Protein AF-A0A3D5CF45-F1 (afdb_monomer_lite)

Radius of gyration: 14.02 Å; chains: 1; bounding box: 24×30×37 Å

Secondary structure (DSSP, 8-state):
---TTSTT-EEEEEE-SS-SSS-HHHHHHHHHHHHTTT-EEEEEEGGGGT--S--S-TTTSTTHHHHHHHHHHHHHHHPPPP-

Structure (mmCIF, N/CA/C/O backbone):
data_AF-A0A3D5CF45-F1
#
_entry.id   AF-A0A3D5CF45-F1
#
loop_
_atom_site.group_PDB
_atom_site.id
_atom_site.type_symbol
_atom_site.label_atom_id
_atom_site.label_alt_id
_atom_s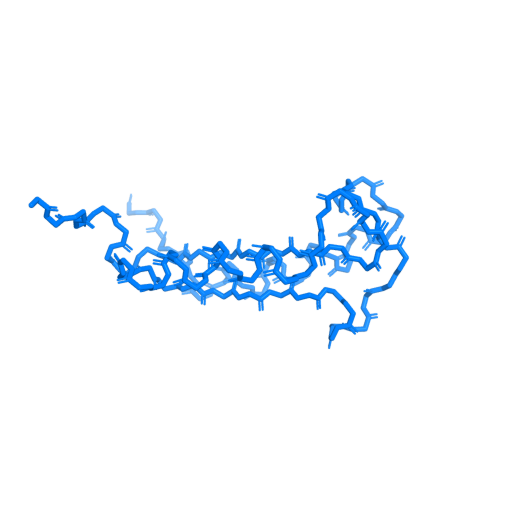ite.label_comp_id
_atom_site.label_asym_id
_atom_site.label_entity_id
_atom_site.label_seq_id
_atom_site.pdbx_PDB_ins_code
_atom_site.Cartn_x
_atom_site.Cartn_y
_atom_site.Cartn_z
_atom_site.occupancy
_atom_site.B_iso_or_equiv
_atom_site.auth_seq_id
_atom_site.auth_comp_id
_atom_site.auth_asym_id
_atom_site.auth_atom_id
_atom_site.pdbx_PDB_model_num
ATOM 1 N N . ILE A 1 1 ? -5.851 -16.745 25.042 1.00 43.72 1 ILE A N 1
ATOM 2 C CA . ILE A 1 1 ? -5.345 -15.357 25.113 1.00 43.72 1 ILE A CA 1
ATOM 3 C C . ILE A 1 1 ? -5.589 -14.806 23.721 1.00 43.72 1 ILE A C 1
ATOM 5 O O . ILE A 1 1 ? -4.976 -15.306 22.794 1.00 43.72 1 ILE A O 1
ATOM 9 N N . GLY A 1 2 ? -6.650 -14.017 23.551 1.00 49.47 2 GLY A N 1
ATOM 10 C CA . GLY A 1 2 ? -6.997 -13.429 22.256 1.00 49.47 2 GLY A CA 1
ATOM 11 C C . GLY A 1 2 ? -6.369 -12.048 22.195 1.00 49.47 2 GLY A C 1
ATOM 12 O O . GLY A 1 2 ? -6.643 -11.241 23.086 1.00 49.47 2 GLY A O 1
ATOM 13 N N . ASP A 1 3 ? -5.503 -11.815 21.215 1.00 57.72 3 ASP A N 1
ATOM 14 C CA . ASP A 1 3 ? -4.811 -10.541 21.022 1.00 57.72 3 ASP A CA 1
ATOM 15 C C . ASP A 1 3 ? -5.806 -9.483 20.537 1.00 57.72 3 ASP A C 1
ATOM 17 O O . ASP A 1 3 ? -5.949 -9.231 19.348 1.00 57.72 3 ASP A O 1
ATOM 21 N N . ARG A 1 4 ? -6.491 -8.832 21.484 1.00 64.19 4 ARG A N 1
ATOM 22 C CA . ARG A 1 4 ? -7.388 -7.683 21.235 1.00 64.19 4 ARG A CA 1
ATOM 23 C C . ARG A 1 4 ? -6.643 -6.416 20.785 1.00 64.19 4 ARG A C 1
ATOM 25 O O . ARG A 1 4 ? -7.236 -5.345 20.741 1.00 64.19 4 ARG A O 1
ATOM 32 N N . GLU A 1 5 ? -5.338 -6.509 20.551 1.00 79.25 5 GLU A N 1
ATOM 33 C CA . GLU A 1 5 ? -4.471 -5.383 20.201 1.00 79.25 5 GLU A CA 1
ATOM 34 C C . GLU A 1 5 ? -4.603 -4.993 18.724 1.00 79.25 5 GLU A C 1
ATOM 36 O O . GLU A 1 5 ? -4.462 -3.820 18.385 1.00 79.25 5 GLU A O 1
ATOM 41 N N . LEU A 1 6 ? -4.932 -5.957 17.859 1.00 86.00 6 LEU A N 1
ATOM 42 C CA . LEU A 1 6 ? -5.093 -5.724 16.424 1.00 86.00 6 LEU A CA 1
ATOM 43 C C . LEU A 1 6 ? -6.544 -5.440 16.019 1.00 86.00 6 LEU A C 1
ATOM 45 O O . LEU A 1 6 ? -6.765 -4.949 14.918 1.00 86.00 6 LEU A O 1
ATOM 49 N N . ASP A 1 7 ? -7.518 -5.699 16.897 1.00 91.62 7 ASP A N 1
ATOM 50 C CA . ASP A 1 7 ? -8.950 -5.539 16.617 1.00 91.62 7 ASP A CA 1
ATOM 51 C C . ASP A 1 7 ? -9.278 -4.140 16.060 1.00 91.62 7 ASP A C 1
ATOM 53 O O . ASP A 1 7 ? -9.252 -3.128 16.767 1.00 91.62 7 ASP A O 1
ATOM 57 N N . GLY A 1 8 ? -9.629 -4.092 14.774 1.00 89.44 8 GLY A N 1
ATOM 58 C CA . GLY A 1 8 ? -9.993 -2.881 14.043 1.00 89.44 8 GLY A CA 1
ATOM 59 C C . GLY A 1 8 ? -8.847 -1.891 13.831 1.00 89.44 8 GLY A C 1
ATOM 60 O O . GLY A 1 8 ? -9.122 -0.741 13.487 1.00 89.44 8 GLY A O 1
ATOM 61 N N . LEU A 1 9 ? -7.590 -2.291 14.058 1.00 91.94 9 LEU A N 1
ATOM 62 C CA . LEU A 1 9 ? -6.423 -1.452 13.802 1.00 91.94 9 LEU A CA 1
ATOM 63 C C . LEU A 1 9 ? -6.202 -1.328 12.284 1.00 91.94 9 LEU A C 1
ATOM 65 O O . LEU A 1 9 ? -5.889 -2.339 11.643 1.00 91.94 9 LEU A O 1
ATOM 69 N N . PRO A 1 10 ? -6.315 -0.120 11.694 1.00 94.88 10 PRO A N 1
ATOM 70 C CA . PRO A 1 10 ? -6.070 0.063 10.271 1.00 94.88 10 PRO A CA 1
ATOM 71 C C . PRO A 1 10 ? -4.605 -0.214 9.949 1.00 94.88 10 PRO A C 1
ATOM 73 O O . PRO A 1 10 ? -3.709 0.425 10.505 1.00 94.88 10 PRO A O 1
ATOM 76 N N . THR A 1 11 ? -4.364 -1.148 9.034 1.00 95.31 11 THR A N 1
ATOM 77 C CA . THR A 1 11 ? -3.016 -1.556 8.628 1.00 95.31 11 THR A CA 1
ATOM 78 C C . THR A 1 11 ? -2.899 -1.594 7.107 1.00 95.31 11 THR A C 1
ATOM 80 O O . THR A 1 11 ? -3.757 -2.149 6.424 1.00 95.31 11 THR A O 1
ATOM 83 N N . LEU A 1 12 ? -1.819 -1.033 6.562 1.00 95.88 12 LEU A N 1
ATOM 84 C CA . LEU A 1 12 ? -1.472 -1.126 5.144 1.00 95.88 12 LEU A CA 1
ATOM 85 C C . LEU A 1 12 ? -0.203 -1.964 4.985 1.00 95.88 12 LEU A C 1
ATOM 87 O O . LEU A 1 12 ? 0.837 -1.618 5.541 1.00 95.88 12 LEU A O 1
ATOM 91 N N . VAL A 1 13 ? -0.284 -3.028 4.189 1.00 95.12 13 VAL A N 1
ATOM 92 C CA . VAL A 1 13 ? 0.867 -3.821 3.736 1.00 95.12 13 VAL A CA 1
ATOM 93 C C . VAL A 1 13 ? 1.078 -3.535 2.251 1.00 95.12 13 VAL A C 1
ATOM 95 O O . VAL A 1 13 ? 0.157 -3.712 1.451 1.00 95.12 13 VAL A O 1
ATOM 98 N N . MET A 1 14 ? 2.271 -3.069 1.879 1.00 93.94 14 MET A N 1
ATOM 99 C CA . MET A 1 14 ? 2.605 -2.671 0.510 1.00 93.94 14 MET A CA 1
ATOM 100 C C . MET A 1 14 ? 3.883 -3.356 0.032 1.00 93.94 14 MET A C 1
ATOM 102 O O . MET A 1 14 ? 4.864 -3.387 0.767 1.00 93.94 14 MET A O 1
ATOM 106 N N . VAL A 1 15 ? 3.868 -3.857 -1.206 1.00 93.31 15 VAL A N 1
ATOM 107 C CA . VAL A 1 15 ? 4.980 -4.618 -1.798 1.00 93.31 15 VAL A CA 1
ATOM 108 C C . VAL A 1 15 ? 5.366 -4.050 -3.160 1.00 93.31 15 VAL A C 1
ATOM 110 O O . VAL A 1 15 ? 4.498 -3.695 -3.970 1.00 93.31 15 VAL A O 1
ATOM 113 N N . GLY A 1 16 ? 6.678 -3.985 -3.405 1.00 88.50 16 GLY A N 1
ATOM 114 C CA . GLY A 1 16 ? 7.278 -3.595 -4.678 1.00 88.50 16 GLY A CA 1
ATOM 115 C C . GLY A 1 16 ? 6.985 -4.563 -5.827 1.00 88.50 16 GLY A C 1
ATOM 116 O O . GLY A 1 16 ? 6.316 -5.582 -5.680 1.00 88.50 16 GLY A O 1
ATOM 117 N N . THR A 1 17 ? 7.484 -4.228 -7.015 1.00 83.25 17 THR A N 1
ATOM 118 C CA . THR A 1 17 ? 7.281 -5.041 -8.235 1.00 83.25 17 THR A CA 1
ATOM 119 C C . THR A 1 17 ? 8.495 -5.891 -8.601 1.00 83.25 17 THR A C 1
ATOM 121 O O . THR A 1 17 ? 8.346 -6.879 -9.311 1.00 83.25 17 THR A O 1
ATOM 124 N N . HIS A 1 18 ? 9.677 -5.502 -8.120 1.00 81.25 18 HIS A N 1
ATOM 125 C CA . HIS A 1 18 ? 10.969 -6.142 -8.365 1.00 81.25 18 HIS A CA 1
ATOM 126 C C . HIS A 1 18 ? 11.724 -6.349 -7.042 1.00 81.25 18 HIS A C 1
ATOM 128 O O . HIS A 1 18 ? 12.937 -6.169 -6.974 1.00 81.25 18 HIS A O 1
ATOM 134 N N . ASP A 1 19 ? 10.999 -6.677 -5.972 1.00 80.44 19 ASP A N 1
ATOM 135 C CA . ASP A 1 19 ? 11.586 -7.015 -4.678 1.00 80.44 19 ASP A CA 1
ATOM 136 C C . ASP A 1 19 ? 11.667 -8.542 -4.541 1.00 80.44 19 ASP A C 1
ATOM 138 O O . ASP A 1 19 ? 10.664 -9.219 -4.319 1.00 80.44 19 ASP A O 1
ATOM 142 N N . THR A 1 20 ? 12.854 -9.107 -4.765 1.00 77.62 20 THR A N 1
ATOM 143 C CA . THR A 1 20 ? 13.067 -10.563 -4.719 1.00 77.62 20 THR A CA 1
ATOM 144 C C . THR A 1 20 ? 13.117 -11.115 -3.302 1.00 77.62 20 THR A C 1
ATOM 146 O O . THR A 1 20 ? 12.849 -12.301 -3.115 1.00 77.62 20 THR A O 1
ATOM 149 N N . ASP A 1 21 ? 13.442 -10.269 -2.324 1.00 79.44 21 ASP A N 1
ATOM 150 C CA . ASP A 1 21 ? 13.471 -10.648 -0.910 1.00 79.44 21 ASP A CA 1
ATOM 151 C C . ASP A 1 21 ? 12.061 -10.607 -0.294 1.00 79.44 21 ASP A C 1
ATOM 153 O O . ASP A 1 21 ? 11.814 -11.242 0.732 1.00 79.44 21 ASP A O 1
ATOM 157 N N . HIS A 1 22 ? 11.114 -9.955 -0.982 1.00 78.88 22 HIS A N 1
ATOM 158 C CA . HIS A 1 22 ? 9.700 -9.862 -0.620 1.00 78.88 22 HIS A CA 1
ATOM 159 C C . HIS A 1 22 ? 8.763 -10.390 -1.720 1.00 78.88 22 HIS A C 1
ATOM 161 O O . HIS A 1 22 ? 8.106 -9.628 -2.439 1.00 78.88 22 HIS A O 1
ATOM 167 N N . PRO A 1 23 ? 8.650 -11.724 -1.871 1.00 85.81 23 PRO A N 1
ATOM 168 C CA . PRO A 1 23 ? 7.656 -12.308 -2.756 1.00 85.81 23 PRO A CA 1
ATOM 169 C C . PRO A 1 23 ? 6.238 -11.915 -2.324 1.00 85.81 23 PRO A C 1
ATOM 171 O O . PRO A 1 23 ? 5.855 -12.110 -1.169 1.00 85.81 23 PRO A O 1
ATOM 174 N N . ILE A 1 24 ? 5.421 -11.467 -3.284 1.00 87.88 24 ILE A N 1
ATOM 175 C CA . ILE A 1 24 ? 4.024 -11.041 -3.064 1.00 87.88 24 ILE A CA 1
ATOM 176 C C . ILE A 1 24 ? 3.220 -12.073 -2.259 1.00 87.88 24 ILE A C 1
ATOM 178 O O . ILE A 1 24 ? 2.381 -11.695 -1.447 1.00 87.88 24 ILE A O 1
ATOM 182 N N . GLU A 1 25 ? 3.449 -13.369 -2.484 1.00 89.12 25 GLU A N 1
ATOM 183 C CA . GLU A 1 25 ? 2.755 -14.449 -1.770 1.00 89.12 25 GLU A CA 1
ATOM 184 C C . GLU A 1 25 ? 3.081 -14.469 -0.270 1.00 89.12 25 GLU A C 1
ATOM 186 O O . GLU A 1 25 ? 2.181 -14.659 0.547 1.00 89.12 25 GLU A O 1
ATOM 191 N N . SER A 1 26 ? 4.340 -14.219 0.100 1.00 89.56 26 SER A N 1
ATOM 192 C CA . SER A 1 26 ? 4.791 -14.198 1.497 1.00 89.56 26 SER A CA 1
ATOM 193 C C . SER A 1 26 ? 4.208 -13.004 2.255 1.00 89.56 26 SER A C 1
ATOM 195 O O . SER A 1 26 ?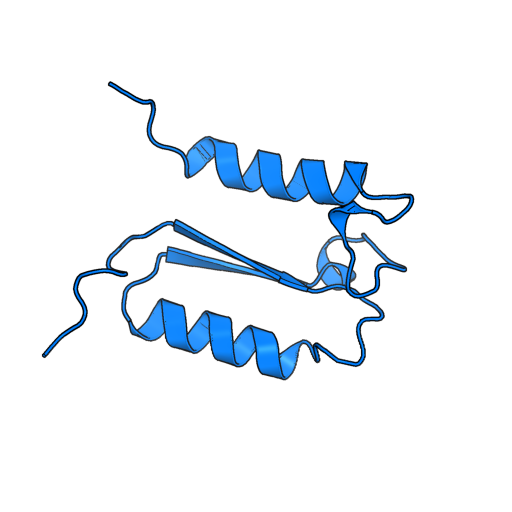 3.665 -13.145 3.355 1.00 89.56 26 SER A O 1
ATOM 197 N N . ASP A 1 27 ? 4.252 -11.820 1.649 1.00 91.81 27 ASP A N 1
ATOM 198 C CA . ASP A 1 27 ? 3.694 -10.620 2.275 1.00 91.81 27 ASP A CA 1
ATOM 199 C C . ASP A 1 27 ? 2.162 -10.653 2.305 1.00 91.81 27 ASP A C 1
ATOM 201 O O . ASP A 1 27 ? 1.548 -10.153 3.250 1.00 91.81 27 ASP A O 1
ATOM 205 N N . ARG A 1 28 ? 1.524 -11.294 1.315 1.00 94.19 28 ARG A N 1
ATOM 206 C CA . ARG A 1 28 ? 0.081 -11.556 1.352 1.00 94.19 28 ARG A CA 1
ATOM 207 C C . ARG A 1 28 ? -0.285 -12.473 2.511 1.00 94.19 28 ARG A C 1
ATOM 209 O O . ARG A 1 28 ? -1.203 -12.138 3.248 1.00 94.19 28 ARG A O 1
ATOM 216 N N . ALA A 1 29 ? 0.461 -13.556 2.726 1.00 95.00 29 ALA A N 1
ATOM 217 C CA . ALA A 1 29 ? 0.239 -14.433 3.874 1.00 95.00 29 ALA A CA 1
ATOM 218 C C . ALA A 1 29 ? 0.392 -13.682 5.210 1.00 95.00 29 ALA A C 1
ATOM 220 O O . ALA A 1 29 ? -0.356 -13.931 6.154 1.00 95.00 29 ALA A O 1
ATOM 221 N N . THR A 1 30 ? 1.314 -12.717 5.281 1.00 93.88 30 THR A N 1
ATOM 222 C CA . THR A 1 30 ? 1.456 -11.837 6.453 1.00 93.88 30 THR A CA 1
ATOM 223 C C . THR A 1 30 ? 0.236 -10.928 6.634 1.00 93.88 30 THR A C 1
ATOM 225 O O . THR A 1 30 ? -0.274 -10.796 7.747 1.00 93.88 30 THR A O 1
ATOM 228 N N . ALA A 1 31 ? -0.272 -10.327 5.554 1.00 96.12 31 ALA A N 1
ATOM 229 C CA . ALA A 1 31 ? -1.480 -9.506 5.599 1.00 96.12 31 ALA A CA 1
ATOM 230 C C . ALA A 1 31 ? -2.724 -10.314 6.011 1.00 96.12 31 ALA A C 1
ATOM 232 O O . ALA A 1 31 ? -3.503 -9.853 6.847 1.00 96.12 31 ALA A O 1
ATOM 233 N N . ASP A 1 32 ? -2.874 -11.530 5.486 1.00 95.94 32 ASP A N 1
ATOM 234 C CA . ASP A 1 32 ? -3.974 -12.433 5.831 1.00 95.94 32 ASP A CA 1
ATOM 235 C C . ASP A 1 32 ? -3.902 -12.834 7.315 1.00 95.94 32 ASP A C 1
ATOM 237 O O . ASP A 1 32 ? -4.894 -12.740 8.037 1.00 95.94 32 ASP A O 1
ATOM 241 N N . TRP A 1 33 ? -2.707 -13.161 7.818 1.00 95.31 33 TRP A N 1
ATOM 242 C CA . TRP A 1 33 ? -2.479 -13.483 9.232 1.00 95.31 33 TRP A CA 1
ATOM 243 C C . TRP A 1 33 ? -2.852 -12.336 10.189 1.00 95.31 33 TRP A C 1
ATOM 245 O O . TRP A 1 33 ? -3.355 -12.594 11.292 1.00 95.31 33 TRP A O 1
ATOM 255 N N . LEU A 1 34 ? -2.607 -11.083 9.782 1.00 94.88 34 LEU A N 1
ATOM 256 C CA . LEU A 1 34 ? -2.998 -9.877 10.525 1.00 94.88 34 LEU A CA 1
ATOM 257 C C . LEU A 1 34 ? -4.524 -9.691 10.519 1.00 94.88 34 LEU A C 1
ATOM 259 O O . LEU A 1 34 ? -5.111 -9.378 11.558 1.00 94.88 34 LEU A O 1
ATOM 263 N N . ALA A 1 35 ? -5.173 -9.923 9.376 1.00 94.88 35 ALA A N 1
ATOM 264 C CA . ALA A 1 35 ? -6.624 -9.817 9.238 1.00 94.88 35 ALA A CA 1
ATOM 265 C C . ALA A 1 35 ? -7.362 -10.894 10.055 1.00 94.88 35 ALA A C 1
ATOM 267 O O . ALA A 1 35 ? -8.333 -10.592 10.748 1.00 94.88 35 ALA A O 1
ATOM 268 N N . GLU A 1 36 ? -6.860 -12.133 10.066 1.00 94.88 36 GLU A N 1
ATOM 269 C CA . GLU A 1 36 ? -7.390 -13.235 10.891 1.00 94.88 36 GLU A CA 1
ATOM 270 C C . GLU A 1 36 ? -7.371 -12.930 12.399 1.00 94.88 36 GLU A C 1
ATOM 272 O O . GLU A 1 36 ? -8.109 -13.544 13.172 1.00 94.88 36 GLU A O 1
ATOM 277 N N . ARG A 1 37 ? -6.542 -11.971 12.823 1.00 94.12 37 ARG A N 1
ATOM 278 C CA . ARG A 1 37 ? -6.414 -11.505 14.213 1.00 94.12 37 ARG A CA 1
ATOM 279 C C . ARG A 1 37 ? -7.204 -10.235 14.508 1.00 94.12 37 ARG A C 1
ATOM 281 O O . ARG A 1 37 ? -6.993 -9.627 15.549 1.00 94.12 37 ARG A O 1
ATOM 288 N N . GLY A 1 38 ? -8.106 -9.850 13.610 1.00 93.19 38 GLY A N 1
ATOM 289 C CA . GLY A 1 38 ? -9.010 -8.720 13.802 1.00 93.19 38 GLY A CA 1
ATOM 290 C C . GLY A 1 38 ? -8.517 -7.400 13.211 1.00 93.19 38 GLY A C 1
ATOM 291 O O . GLY A 1 38 ? -9.252 -6.419 13.295 1.00 93.19 38 GLY A O 1
ATOM 292 N N . GLY A 1 39 ? -7.335 -7.359 12.588 1.00 94.56 39 GLY A N 1
ATOM 293 C CA . GLY A 1 39 ? -6.840 -6.166 11.895 1.00 94.56 39 GLY A CA 1
ATOM 294 C C . GLY A 1 39 ? -7.727 -5.740 10.724 1.00 94.56 39 GLY A C 1
ATOM 295 O O . GLY A 1 39 ? -8.242 -6.581 9.986 1.00 94.56 39 GLY A O 1
ATOM 296 N N . ASP A 1 40 ? -7.856 -4.429 10.507 1.00 94.75 40 ASP A N 1
ATOM 297 C CA . ASP A 1 40 ? -8.439 -3.877 9.277 1.00 94.75 40 ASP A CA 1
ATOM 298 C C . ASP A 1 40 ? -7.319 -3.683 8.247 1.00 94.75 40 ASP A C 1
ATOM 300 O O . ASP A 1 40 ? -6.669 -2.635 8.176 1.00 94.75 40 ASP A O 1
ATOM 304 N N . VAL A 1 41 ? -7.000 -4.764 7.532 1.00 96.44 41 VAL A N 1
ATOM 305 C CA . VAL A 1 41 ? -5.787 -4.852 6.714 1.00 96.44 41 VAL A CA 1
ATOM 306 C C . VAL A 1 41 ? -6.090 -4.602 5.243 1.00 96.44 41 VAL A C 1
ATOM 308 O O . VAL A 1 41 ? -6.884 -5.300 4.609 1.00 96.44 41 VAL A O 1
ATOM 311 N N . ARG A 1 42 ? -5.361 -3.656 4.652 1.00 95.81 42 ARG A N 1
ATOM 312 C CA . ARG A 1 42 ? -5.285 -3.452 3.207 1.00 95.81 42 ARG A CA 1
ATOM 313 C C . ARG A 1 42 ? -3.950 -3.973 2.685 1.00 95.81 42 ARG A C 1
ATOM 315 O O . ARG A 1 42 ? -2.898 -3.531 3.129 1.00 95.81 42 ARG A O 1
ATOM 322 N N . PHE A 1 43 ? -3.995 -4.848 1.685 1.00 95.44 43 PHE A N 1
ATOM 323 C CA . PHE A 1 43 ? -2.809 -5.289 0.949 1.00 95.44 43 PHE A CA 1
ATOM 324 C C . PHE A 1 43 ? -2.733 -4.618 -0.428 1.00 95.44 43 PHE A C 1
ATOM 326 O O . PHE A 1 43 ? -3.712 -4.642 -1.183 1.00 95.44 43 PHE A O 1
ATOM 333 N N . VAL A 1 44 ? -1.573 -4.059 -0.780 1.00 93.38 44 VAL A N 1
ATOM 334 C CA . VAL A 1 44 ? -1.302 -3.430 -2.082 1.00 93.38 44 VAL A CA 1
ATOM 335 C C . VAL A 1 44 ? -0.016 -3.994 -2.679 1.00 93.38 44 VAL A C 1
ATOM 337 O O . VAL A 1 44 ? 1.079 -3.715 -2.205 1.00 93.38 44 VAL A O 1
ATOM 340 N N . ALA A 1 45 ? -0.140 -4.727 -3.784 1.00 91.31 45 ALA A N 1
ATOM 341 C CA . ALA A 1 45 ? 0.992 -4.976 -4.671 1.00 91.31 45 ALA A CA 1
ATOM 342 C C . ALA A 1 45 ? 1.051 -3.852 -5.711 1.00 91.31 45 ALA A C 1
ATOM 344 O O . ALA A 1 45 ? 0.066 -3.633 -6.425 1.00 91.31 45 ALA A O 1
ATOM 345 N N . LEU A 1 46 ? 2.186 -3.155 -5.821 1.00 86.38 46 LEU A N 1
ATOM 346 C CA . LEU A 1 46 ? 2.321 -2.010 -6.733 1.00 86.38 46 LEU A CA 1
ATOM 347 C C . LEU A 1 46 ? 2.100 -2.386 -8.211 1.00 86.38 46 LEU A C 1
ATOM 349 O O . LEU A 1 46 ? 1.613 -1.563 -8.989 1.00 86.38 46 LEU A O 1
ATOM 353 N N . THR A 1 47 ? 2.310 -3.659 -8.568 1.00 78.44 47 THR A N 1
ATOM 354 C CA . THR A 1 47 ? 1.988 -4.215 -9.895 1.00 78.44 47 THR A CA 1
ATOM 355 C C . THR A 1 47 ? 0.534 -3.967 -10.299 1.00 78.44 47 THR A C 1
ATOM 357 O O . THR A 1 47 ? 0.267 -3.631 -11.449 1.00 78.44 47 THR A O 1
ATOM 360 N N . ALA A 1 48 ? -0.408 -4.083 -9.358 1.00 72.50 48 ALA A N 1
ATOM 361 C CA .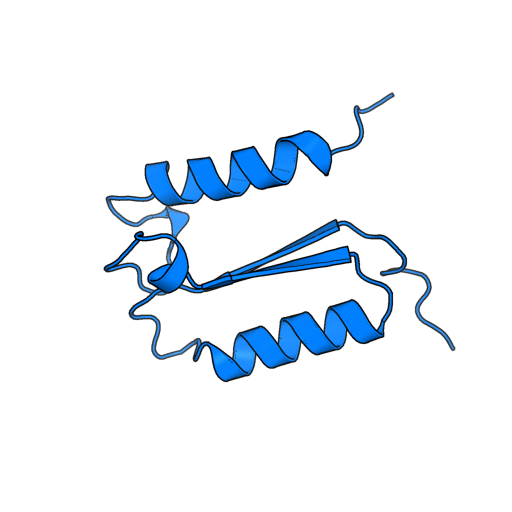 ALA A 1 48 ? -1.834 -3.861 -9.595 1.00 72.50 48 ALA A CA 1
ATOM 362 C C . ALA A 1 48 ? -2.232 -2.373 -9.551 1.00 72.50 48 ALA A C 1
ATOM 364 O O . ALA A 1 48 ? -3.326 -2.019 -9.984 1.00 72.50 48 ALA A O 1
ATOM 365 N N . ALA A 1 49 ? -1.352 -1.505 -9.042 1.00 72.19 49 ALA A N 1
ATOM 366 C CA . ALA A 1 49 ? -1.568 -0.064 -8.916 1.00 72.19 49 ALA A CA 1
ATOM 367 C C . ALA A 1 49 ? -0.960 0.749 -10.078 1.00 72.19 49 ALA A C 1
ATOM 369 O O . ALA A 1 49 ? -0.928 1.975 -10.011 1.00 72.19 49 ALA A O 1
ATOM 370 N N . ASN A 1 50 ? -0.474 0.089 -11.140 1.00 77.69 50 ASN A N 1
ATOM 371 C CA . ASN A 1 50 ? 0.274 0.700 -12.253 1.00 77.69 50 ASN A CA 1
ATOM 372 C C . ASN A 1 50 ? 1.546 1.457 -11.817 1.00 77.69 50 ASN A C 1
ATOM 374 O O . ASN A 1 50 ? 2.027 2.337 -12.531 1.00 77.69 50 ASN A O 1
ATOM 378 N N . VAL A 1 51 ? 2.113 1.097 -10.664 1.00 81.62 51 VAL A N 1
ATOM 379 C CA . VAL A 1 51 ? 3.389 1.620 -10.167 1.00 81.62 51 VAL A CA 1
ATOM 380 C C . VAL A 1 51 ? 4.413 0.494 -10.303 1.00 81.62 51 VAL A C 1
ATOM 382 O O . VAL A 1 51 ? 4.282 -0.551 -9.676 1.00 81.62 51 VAL A O 1
ATOM 385 N N . ALA A 1 52 ? 5.397 0.658 -11.184 1.00 84.38 52 ALA A N 1
ATOM 386 C CA . ALA A 1 52 ? 6.326 -0.407 -11.560 1.00 84.38 52 ALA A CA 1
ATOM 387 C C . ALA A 1 52 ? 7.790 0.018 -11.403 1.00 84.38 52 ALA A C 1
ATOM 389 O O . ALA A 1 52 ? 8.104 1.204 -11.351 1.00 84.38 52 ALA A O 1
ATOM 390 N N . GLY A 1 53 ? 8.683 -0.972 -11.357 1.00 84.69 53 GLY A N 1
ATOM 391 C CA . GLY A 1 53 ? 10.133 -0.782 -11.234 1.00 84.69 53 GLY A CA 1
ATOM 392 C C . GLY A 1 53 ? 10.643 -0.688 -9.795 1.00 84.69 53 GLY A C 1
ATOM 393 O O . GLY A 1 53 ? 11.848 -0.693 -9.586 1.00 84.69 53 GLY A O 1
ATOM 394 N N . ASN A 1 54 ? 9.753 -0.647 -8.802 1.00 88.25 54 ASN A N 1
ATOM 395 C CA . ASN A 1 54 ? 10.140 -0.549 -7.397 1.00 88.25 54 ASN A CA 1
ATOM 396 C C . ASN A 1 54 ? 10.710 -1.864 -6.849 1.00 88.25 54 ASN A C 1
ATOM 398 O O . ASN A 1 54 ? 10.032 -2.896 -6.944 1.00 88.25 54 ASN A O 1
ATOM 402 N N . GLY A 1 55 ? 11.898 -1.792 -6.242 1.00 85.38 55 GLY A N 1
ATOM 403 C CA . GLY A 1 55 ? 12.454 -2.828 -5.368 1.00 85.38 55 GLY A CA 1
ATOM 404 C C . GLY A 1 55 ? 11.999 -2.646 -3.916 1.00 85.38 55 GLY A C 1
ATOM 405 O O . GLY A 1 55 ? 10.883 -2.195 -3.670 1.00 85.38 55 GLY A O 1
ATOM 406 N N . HIS A 1 56 ? 12.869 -2.965 -2.959 1.00 89.94 56 HIS A N 1
ATOM 407 C CA . HIS A 1 56 ? 12.551 -2.918 -1.527 1.00 89.94 56 HIS A CA 1
ATOM 408 C C . HIS A 1 56 ? 12.367 -1.500 -0.971 1.00 89.94 56 HIS A C 1
ATOM 410 O O . HIS A 1 56 ? 11.469 -1.220 -0.176 1.00 89.94 56 HIS A O 1
ATOM 416 N N . MET A 1 57 ? 13.209 -0.564 -1.408 1.00 91.50 57 MET A N 1
ATOM 417 C CA . MET A 1 57 ? 13.295 0.774 -0.822 1.00 91.50 57 MET A CA 1
ATOM 418 C C . MET A 1 57 ? 12.262 1.731 -1.429 1.00 91.50 57 MET A C 1
ATOM 420 O O . MET A 1 57 ? 12.625 2.812 -1.882 1.00 91.50 57 MET A O 1
ATOM 424 N N . LEU A 1 58 ? 10.974 1.361 -1.411 1.00 91.62 58 LEU A N 1
ATOM 425 C CA . LEU A 1 58 ? 9.861 2.062 -2.084 1.00 91.62 58 LEU A CA 1
ATOM 426 C C . LEU A 1 58 ? 9.894 3.593 -1.944 1.00 91.62 58 LEU A C 1
ATOM 428 O O . LEU A 1 58 ? 9.633 4.316 -2.902 1.00 91.62 58 LEU A O 1
ATOM 432 N N . MET A 1 59 ? 10.243 4.081 -0.753 1.00 92.88 59 MET A N 1
ATOM 433 C CA . MET A 1 59 ? 10.263 5.508 -0.417 1.00 92.88 59 MET A CA 1
ATOM 434 C C . MET A 1 59 ? 11.510 6.261 -0.907 1.00 92.88 59 MET A C 1
ATOM 436 O O . MET A 1 59 ? 11.542 7.484 -0.828 1.00 92.88 59 MET A O 1
ATOM 440 N N . GLN A 1 60 ? 12.542 5.556 -1.374 1.00 93.06 60 GLN A N 1
ATOM 441 C CA . GLN A 1 60 ? 13.774 6.132 -1.930 1.00 93.06 60 GLN A CA 1
ATOM 442 C C . GLN A 1 60 ? 13.840 6.020 -3.456 1.00 93.06 60 GLN A C 1
ATOM 444 O O . GLN A 1 60 ? 14.716 6.616 -4.080 1.00 93.06 60 GLN A O 1
ATOM 449 N N . GLU A 1 61 ? 12.923 5.266 -4.061 1.00 91.50 61 GLU A N 1
ATOM 450 C CA . GLU A 1 61 ? 12.860 5.119 -5.508 1.00 91.50 61 GLU A CA 1
ATOM 451 C C . GLU A 1 61 ? 12.452 6.430 -6.196 1.00 91.50 61 GLU A C 1
ATOM 453 O O . GLU A 1 61 ? 11.775 7.296 -5.632 1.00 91.50 61 GLU A O 1
ATOM 458 N N . SER A 1 62 ? 12.834 6.559 -7.467 1.00 93.12 62 SER A N 1
ATOM 459 C CA . SER A 1 62 ? 12.574 7.759 -8.284 1.00 93.12 62 SER A CA 1
ATOM 460 C C . SER A 1 62 ? 11.088 8.102 -8.464 1.00 93.12 62 SER A C 1
ATOM 462 O O . SER A 1 62 ? 10.751 9.251 -8.733 1.00 93.12 62 SER A O 1
ATOM 464 N N . ASN A 1 63 ? 10.200 7.121 -8.302 1.00 91.81 63 ASN A N 1
ATOM 465 C CA . ASN A 1 63 ? 8.746 7.262 -8.381 1.00 91.81 63 ASN A CA 1
ATOM 466 C C . ASN A 1 63 ? 8.071 7.238 -6.994 1.00 91.81 63 ASN A C 1
ATOM 468 O O . ASN A 1 63 ? 6.880 6.935 -6.896 1.00 91.81 63 ASN A O 1
ATOM 472 N N . SER A 1 64 ? 8.811 7.547 -5.925 1.00 94.50 64 SER A N 1
ATOM 473 C CA . SER A 1 64 ? 8.311 7.573 -4.542 1.00 94.50 64 SER A CA 1
ATOM 474 C C . SER A 1 64 ? 7.099 8.491 -4.335 1.00 94.50 64 SER A C 1
ATOM 476 O O . SER A 1 64 ? 6.262 8.188 -3.490 1.00 94.50 64 SER A O 1
ATOM 478 N N . ASP A 1 65 ? 6.910 9.530 -5.153 1.00 94.38 65 ASP A N 1
ATOM 479 C CA . ASP A 1 65 ? 5.686 10.349 -5.142 1.00 94.38 65 ASP A CA 1
ATOM 480 C C . ASP A 1 65 ? 4.425 9.533 -5.489 1.00 94.38 65 ASP A C 1
ATOM 482 O O . ASP A 1 65 ? 3.362 9.729 -4.899 1.00 94.38 65 ASP A O 1
ATOM 486 N N . ALA A 1 66 ? 4.525 8.571 -6.414 1.00 92.75 66 ALA A N 1
ATOM 487 C CA . ALA A 1 66 ? 3.410 7.682 -6.745 1.00 92.75 66 ALA A CA 1
ATOM 488 C C . ALA A 1 66 ? 3.081 6.739 -5.577 1.00 92.75 66 ALA A C 1
ATOM 490 O O . ALA A 1 66 ? 1.909 6.493 -5.289 1.00 92.75 66 ALA A O 1
ATOM 491 N N . VAL A 1 67 ? 4.109 6.269 -4.864 1.00 93.81 67 VAL A N 1
ATOM 492 C CA . VAL A 1 67 ? 3.958 5.490 -3.626 1.00 93.81 67 VAL A CA 1
ATOM 493 C C . VAL A 1 67 ? 3.302 6.343 -2.533 1.00 93.81 67 VAL A C 1
ATOM 495 O O . VAL A 1 67 ? 2.344 5.905 -1.894 1.00 93.81 67 VAL A O 1
ATOM 498 N N . LEU A 1 68 ? 3.751 7.589 -2.357 1.00 94.75 68 LEU A N 1
ATOM 499 C CA . LEU A 1 68 ? 3.211 8.529 -1.373 1.00 94.75 68 LEU A CA 1
ATOM 500 C C . LEU A 1 68 ? 1.731 8.841 -1.612 1.00 94.75 68 LEU A C 1
ATOM 502 O O . LEU A 1 68 ? 0.973 8.958 -0.647 1.00 94.75 68 LEU A O 1
ATOM 506 N N . ASN A 1 69 ? 1.301 8.945 -2.871 1.00 94.25 69 ASN A N 1
ATOM 507 C CA . ASN A 1 69 ? -0.106 9.161 -3.203 1.00 94.25 69 ASN A CA 1
ATOM 508 C C . ASN A 1 69 ? -0.987 8.008 -2.704 1.00 94.25 69 ASN A C 1
ATOM 510 O O . ASN A 1 69 ? -1.999 8.263 -2.056 1.00 94.25 69 ASN A O 1
ATOM 514 N N . LEU A 1 70 ? -0.565 6.756 -2.915 1.00 93.94 70 LEU A N 1
ATOM 515 C CA . LEU A 1 70 ? -1.282 5.573 -2.420 1.00 93.94 70 LEU A CA 1
ATOM 516 C C . LEU A 1 70 ? -1.344 5.542 -0.887 1.00 93.94 70 LEU A C 1
ATOM 518 O O . LEU A 1 70 ? -2.385 5.235 -0.306 1.00 93.94 70 LEU A O 1
ATOM 522 N N . VAL A 1 71 ? -0.236 5.886 -0.223 1.00 94.56 71 VAL A N 1
ATOM 523 C CA . VAL A 1 71 ? -0.183 5.961 1.245 1.00 94.56 71 VAL A CA 1
ATOM 524 C C . VAL A 1 71 ? -1.100 7.067 1.767 1.00 94.56 71 VAL A C 1
ATOM 526 O O . VAL A 1 71 ? -1.835 6.852 2.726 1.00 94.56 71 VAL A O 1
ATOM 529 N N . THR A 1 72 ? -1.102 8.239 1.135 1.00 94.56 72 THR A N 1
ATOM 530 C CA . THR A 1 72 ? -1.918 9.385 1.563 1.00 94.56 72 THR A CA 1
ATOM 531 C C . THR A 1 72 ? -3.409 9.134 1.339 1.00 94.56 72 THR A C 1
ATOM 533 O O . THR A 1 72 ? -4.219 9.443 2.215 1.00 94.56 72 THR A O 1
ATOM 536 N N . GLU A 1 73 ? -3.770 8.519 0.210 1.00 94.06 73 GLU A N 1
ATOM 537 C CA . GLU A 1 73 ? -5.135 8.059 -0.064 1.00 94.06 73 GLU A CA 1
ATOM 538 C C . GLU A 1 73 ? -5.607 7.080 1.015 1.00 94.06 73 GLU A C 1
ATOM 540 O O . GLU A 1 73 ? -6.716 7.216 1.534 1.00 94.06 73 GLU A O 1
ATOM 545 N N . TRP A 1 74 ? -4.744 6.140 1.410 1.00 95.44 74 TRP A N 1
ATOM 546 C CA . TRP A 1 74 ? -5.055 5.206 2.484 1.00 95.44 74 TRP A CA 1
ATOM 547 C C . TRP A 1 74 ? -5.161 5.894 3.852 1.00 95.44 74 TRP A C 1
ATOM 549 O O . TRP A 1 74 ? -6.081 5.593 4.611 1.00 95.44 74 TRP A O 1
ATOM 559 N N . LEU A 1 75 ? -4.270 6.833 4.182 1.00 94.25 75 LEU A N 1
ATOM 560 C CA . LEU A 1 75 ? -4.274 7.525 5.477 1.00 94.25 75 LEU A CA 1
ATOM 561 C C . LEU A 1 75 ? -5.539 8.363 5.697 1.00 94.25 75 LEU A C 1
ATOM 563 O O . LEU A 1 75 ? -6.040 8.405 6.820 1.00 94.25 75 LEU A O 1
ATOM 567 N N . GLY A 1 76 ? -6.066 9.012 4.654 1.00 91.69 76 GLY A N 1
ATOM 568 C CA . GLY A 1 76 ? -7.205 9.935 4.746 1.00 91.69 76 GLY A CA 1
ATOM 569 C C . GLY A 1 76 ? -8.386 9.419 5.588 1.00 91.69 76 GLY A C 1
ATOM 570 O O . GLY A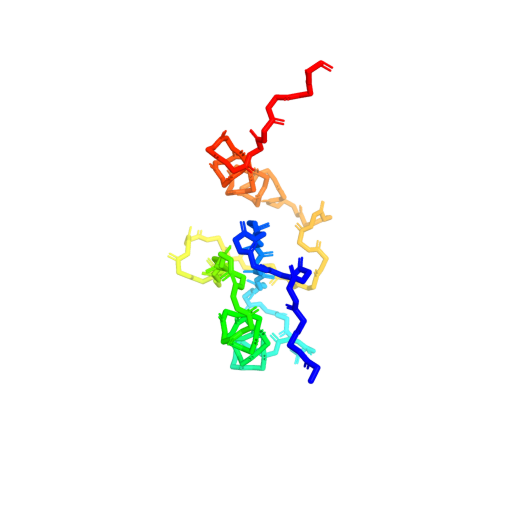 1 76 ? -8.727 10.052 6.589 1.00 91.69 76 GLY A O 1
ATOM 571 N N . PRO A 1 77 ? -9.008 8.281 5.232 1.00 91.19 77 PRO A N 1
ATOM 572 C CA . PRO A 1 77 ? -10.107 7.701 6.005 1.00 91.19 77 PRO A CA 1
ATOM 573 C C . PRO A 1 77 ? -9.660 6.924 7.257 1.00 91.19 77 PRO A C 1
ATOM 575 O O . PRO A 1 77 ? -10.486 6.680 8.135 1.00 91.19 77 PRO A O 1
ATOM 578 N N . ASN A 1 78 ? -8.384 6.531 7.355 1.00 92.69 78 ASN A N 1
ATOM 579 C CA . ASN A 1 78 ? -7.896 5.601 8.383 1.00 92.69 78 ASN A CA 1
ATOM 580 C C . ASN A 1 78 ? -7.199 6.275 9.578 1.00 92.69 78 ASN A C 1
ATOM 582 O O . ASN A 1 78 ? -6.958 5.631 10.600 1.00 92.69 78 ASN A O 1
ATOM 586 N N . VAL A 1 79 ? -6.902 7.574 9.503 1.00 88.00 79 VAL A N 1
ATOM 587 C CA . VAL A 1 79 ? -6.324 8.333 10.620 1.00 88.00 79 VAL A CA 1
ATOM 588 C C . VAL A 1 79 ? -7.427 8.990 11.446 1.00 88.00 79 VAL A C 1
ATOM 590 O O . VAL A 1 79 ? -8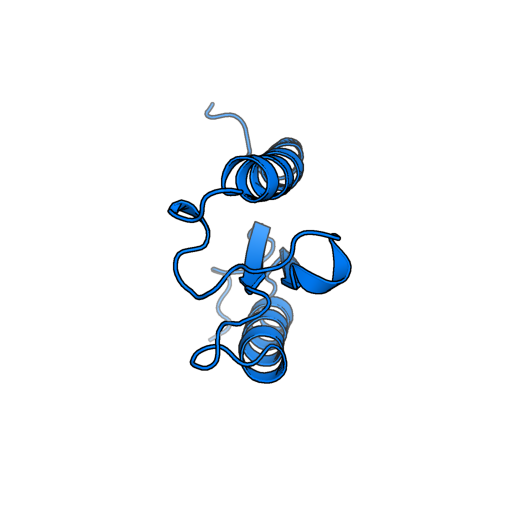.200 9.814 10.960 1.00 88.00 79 VAL A O 1
ATOM 593 N N . ARG A 1 80 ? -7.467 8.688 12.749 1.00 78.81 80 ARG A N 1
ATOM 594 C CA . ARG A 1 80 ? -8.313 9.437 13.688 1.00 78.81 80 ARG A CA 1
ATOM 595 C C . ARG A 1 80 ? -7.659 10.791 14.001 1.00 78.81 80 ARG A C 1
ATOM 597 O O . ARG A 1 80 ? -6.484 10.805 14.373 1.00 78.81 80 ARG A O 1
ATOM 604 N N . PRO A 1 81 ? -8.390 11.918 13.922 1.00 68.94 81 PRO A N 1
ATOM 605 C CA . PRO A 1 81 ? -7.872 13.210 14.357 1.00 68.94 81 PRO A CA 1
ATOM 606 C C . PRO A 1 81 ? -7.401 13.125 15.812 1.00 68.94 81 PRO A C 1
ATOM 608 O O . PRO A 1 81 ? -8.112 12.580 16.663 1.00 68.94 81 PRO A O 1
ATOM 611 N N . ARG A 1 82 ? -6.211 13.658 16.110 1.00 67.88 82 ARG A N 1
ATOM 612 C CA . ARG A 1 82 ? -5.767 13.810 17.502 1.00 67.88 82 ARG A CA 1
ATOM 613 C C . ARG A 1 82 ? -6.733 14.785 18.187 1.00 67.88 82 ARG A C 1
ATOM 615 O O . ARG A 1 82 ? -6.907 15.898 17.699 1.00 67.88 82 ARG A O 1
ATOM 622 N N . ARG A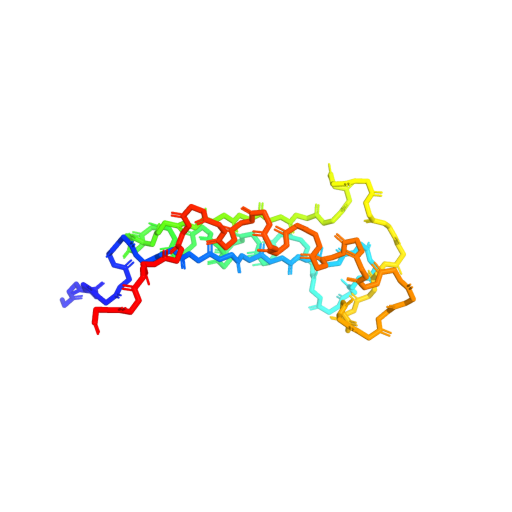 1 83 ? -7.404 14.314 19.243 1.00 52.53 83 ARG A N 1
ATOM 623 C CA . ARG A 1 83 ? -8.263 15.131 20.112 1.00 52.53 83 ARG A CA 1
ATOM 624 C C . ARG A 1 83 ? -7.446 16.132 20.915 1.00 52.53 83 ARG A C 1
ATOM 626 O O . ARG A 1 83 ? -6.292 15.787 21.257 1.00 52.53 83 ARG A O 1
#

Sequence (83 aa):
IGDRELDGLPTLVMVGTHDTDHPIESDRATADWLAERGGDVRFVALTAANVAGNGHMLMQESNSDAVLNLVTEWLGPNVRPRR

Foldseek 3Di:
DQPCVQAAQEEEQEAAAPAPVDDLVVSVVVQVVSVVSRHPYDYYYVVVVVRHDDYDPCCPDPVVVSVVVVVVVSCVVNDDPDD

pLDDT: mean 87.34, std 11.0, range [43.72, 96.44]